Protein AF-C3XGM6-F1 (afdb_monomer_lite)

Secondary structure (DSSP, 8-state):
------HHHHHHHHHHHGGGHHHHHHHHHHHHHHHHHHHHHHHHHHHHHHHHHHHHHS--HHHHHHHHHHHHHHHHHHHHHHHHHHHHHHHHHHHHHHHHHHHHHHHHHHHHHHHHHHHHHHHHHHHHHHHHHHHHHHHHHHHHHHHHHHHHHHHHHHH-

Organism: NCBI:txid613026

Foldseek 3Di:
DFDQDDVVVLVVLCVPVPPCSVVVRVVVRVVVVVVVVVVVVVVVVVVVVVVVVVVVPDCDPV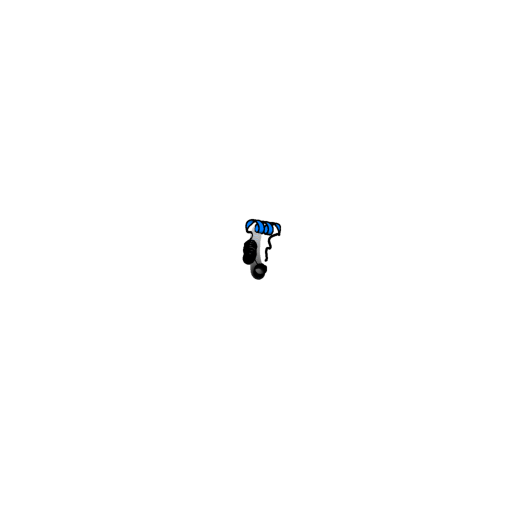NVVVVVVVVVVVVVVVVVVVVVVVVVVVVVVVVVVVVVVVVVVVVVVVVVVVVVVVVVVVVVVVVVVVVVVVVVVVVVVVVVVVVVVVVVVVVVVVVD

InterPro domains:
  IPR024461 Coiled-coil domain-containing protein 90-like [PF07798] (35-158)

pLDDT: mean 94.97, std 5.11, range [66.56, 98.69]

Sequence (160 aa):
MSVNFNESFKALVREVFQDKSEGVIHILDEVVSNKASEDTQNINNLKQEAIKDIRSNIATNDFVRAEIAELRSELKQDIADLRSELKQDIAELREEVHAELSKMDSKIMQFRAELKQDNANLKAELKDDIAKSKVDIIKWVFGLQFATLALIAGMLKLML

Radius of gyration: 64.95 Å; chains: 1; bounding box: 122×23×174 Å

Structure (mmCIF, N/CA/C/O backbone):
data_AF-C3XGM6-F1
#
_entry.id   AF-C3XGM6-F1
#
loop_
_atom_site.group_PDB
_atom_site.id
_atom_site.type_symbol
_atom_site.label_atom_id
_atom_site.label_alt_id
_atom_site.label_comp_id
_atom_site.label_asym_id
_atom_site.label_entity_id
_atom_site.label_seq_id
_at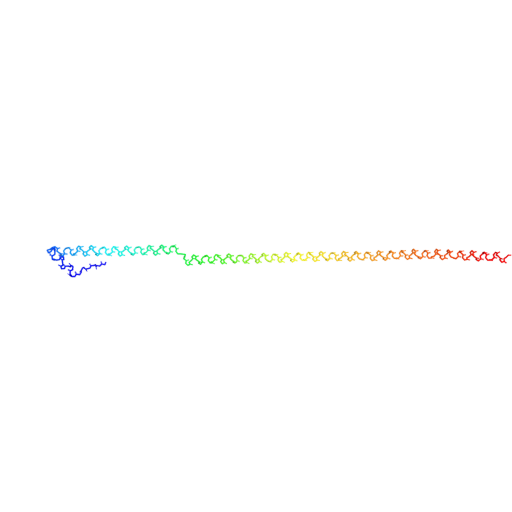om_site.pdbx_PDB_ins_code
_atom_site.Cartn_x
_atom_site.Cartn_y
_atom_site.Cartn_z
_atom_site.occupancy
_atom_site.B_iso_or_equiv
_atom_site.auth_seq_id
_atom_site.auth_comp_id
_atom_site.auth_asym_id
_atom_site.auth_atom_id
_atom_site.pdbx_PDB_model_num
ATOM 1 N N . MET A 1 1 ? -40.587 -4.687 61.420 1.00 66.56 1 MET A N 1
ATOM 2 C CA . MET A 1 1 ? -39.553 -4.941 62.447 1.00 66.56 1 MET A CA 1
ATOM 3 C C . MET A 1 1 ? -40.154 -4.492 63.768 1.00 66.56 1 MET A C 1
ATOM 5 O O . MET A 1 1 ? -40.647 -3.377 63.798 1.00 66.56 1 MET A O 1
ATOM 9 N N . SER A 1 2 ? -40.224 -5.346 64.790 1.00 70.25 2 SER A N 1
ATOM 10 C CA . SER A 1 2 ? -40.767 -4.962 66.101 1.00 70.25 2 SER A CA 1
ATOM 11 C C . SER A 1 2 ? -39.616 -4.567 67.017 1.00 70.25 2 SER A C 1
ATOM 13 O O . SER A 1 2 ? -38.772 -5.407 67.339 1.00 70.25 2 SER A O 1
ATOM 15 N N . VAL A 1 3 ? -39.562 -3.299 67.403 1.00 79.62 3 VAL A N 1
ATOM 16 C CA . VAL A 1 3 ? -38.660 -2.826 68.450 1.00 79.62 3 VAL A CA 1
ATOM 17 C C . VAL A 1 3 ? -39.384 -3.021 69.774 1.00 79.62 3 VAL A C 1
ATOM 19 O O . VAL A 1 3 ? -40.547 -2.662 69.894 1.00 79.62 3 VAL A O 1
ATOM 22 N N . ASN A 1 4 ? -38.712 -3.655 70.729 1.00 85.12 4 ASN A N 1
ATOM 23 C CA . ASN A 1 4 ? -39.244 -3.902 72.062 1.00 85.12 4 ASN A CA 1
ATOM 24 C C . ASN A 1 4 ? -38.294 -3.242 73.053 1.00 85.12 4 ASN A C 1
ATOM 26 O O . ASN A 1 4 ? -37.104 -3.581 73.085 1.00 85.12 4 ASN A O 1
ATOM 30 N N . PHE A 1 5 ? -38.789 -2.276 73.822 1.00 89.69 5 PHE A N 1
ATOM 31 C CA . PHE A 1 5 ? -37.951 -1.628 74.823 1.00 89.69 5 PHE A CA 1
ATOM 32 C C . PHE A 1 5 ? -37.483 -2.611 75.900 1.00 89.69 5 PHE A C 1
ATOM 34 O O . PHE A 1 5 ? -38.173 -3.561 76.270 1.00 89.69 5 PHE A O 1
ATOM 41 N N . ASN A 1 6 ? -36.287 -2.370 76.437 1.00 92.31 6 ASN A N 1
ATOM 42 C CA . ASN A 1 6 ? -35.768 -3.183 77.530 1.00 92.31 6 ASN A CA 1
ATOM 43 C C . ASN A 1 6 ? -36.598 -2.998 78.818 1.00 92.31 6 ASN A C 1
ATOM 45 O O . ASN A 1 6 ? -37.305 -2.002 78.998 1.00 92.31 6 ASN A O 1
ATOM 49 N N . GLU A 1 7 ? -36.491 -3.957 79.739 1.00 92.75 7 GLU A N 1
ATOM 50 C CA . GLU A 1 7 ? -37.275 -3.923 80.979 1.00 92.75 7 GLU A CA 1
ATOM 51 C C . GLU A 1 7 ? -36.938 -2.730 81.879 1.00 92.75 7 GLU A C 1
ATOM 53 O O . GLU A 1 7 ? -37.818 -2.233 82.574 1.00 92.75 7 GLU A O 1
ATOM 58 N N . SER A 1 8 ? -35.710 -2.205 81.830 1.00 94.44 8 SER A N 1
ATOM 59 C CA . SER A 1 8 ? -35.331 -1.001 82.582 1.00 94.44 8 SER A CA 1
ATOM 60 C C . SER A 1 8 ? -36.110 0.237 82.126 1.00 94.44 8 SER A C 1
ATOM 62 O O . SER A 1 8 ? -36.582 1.008 82.957 1.00 94.44 8 SER A O 1
ATOM 64 N N . PHE A 1 9 ? -36.294 0.415 80.816 1.00 93.75 9 PHE A N 1
ATOM 65 C CA . PHE A 1 9 ? -37.093 1.502 80.254 1.00 93.75 9 PHE A CA 1
ATOM 66 C C . PHE A 1 9 ? -38.577 1.324 80.578 1.00 93.75 9 PHE A C 1
ATOM 68 O O . PHE A 1 9 ? -39.227 2.265 81.026 1.00 93.75 9 PHE A O 1
ATOM 75 N N . LYS A 1 10 ? -39.110 0.106 80.429 1.00 93.94 10 LYS A N 1
ATOM 76 C CA . LYS A 1 10 ? -40.505 -0.183 80.792 1.00 93.94 10 LYS A CA 1
ATOM 77 C C . LYS A 1 10 ? -40.772 0.044 82.278 1.00 93.94 10 LYS A C 1
ATOM 79 O O . LYS A 1 10 ? -41.815 0.590 82.622 1.00 93.94 10 LYS A O 1
ATOM 84 N N . ALA A 1 11 ? -39.840 -0.327 83.157 1.00 94.00 11 ALA A N 1
ATOM 85 C CA . ALA A 1 11 ? -39.937 -0.066 84.592 1.00 94.00 11 ALA A CA 1
ATOM 86 C C . ALA A 1 11 ? -39.998 1.439 84.899 1.00 94.00 11 ALA A C 1
ATOM 88 O O . ALA A 1 11 ? -40.860 1.859 85.665 1.00 94.00 11 ALA A O 1
ATOM 89 N N . LEU A 1 12 ? -39.169 2.252 84.234 1.00 95.19 12 LEU A N 1
ATOM 90 C CA . LEU A 1 12 ? -39.209 3.713 84.351 1.00 95.19 12 LEU A CA 1
ATOM 91 C C . LEU A 1 12 ? -40.562 4.287 83.893 1.00 95.19 12 LEU A C 1
ATOM 93 O O . LEU A 1 12 ? -41.142 5.143 84.554 1.00 95.19 12 LEU A O 1
ATOM 97 N N . VAL A 1 13 ? -41.102 3.799 82.772 1.00 94.19 13 VAL A N 1
ATOM 98 C CA . VAL A 1 13 ? -42.415 4.236 82.266 1.00 94.19 13 VAL A CA 1
ATOM 99 C C . VAL A 1 13 ? -43.543 3.828 83.224 1.00 94.19 13 VAL A C 1
ATOM 101 O O . VAL A 1 13 ? -44.465 4.613 83.447 1.00 94.19 13 VAL A O 1
ATOM 104 N N . ARG A 1 14 ? -43.455 2.642 83.843 1.00 95.00 14 ARG A N 1
ATOM 105 C CA . ARG A 1 14 ? -44.378 2.196 84.905 1.00 95.00 14 ARG A CA 1
ATOM 106 C C . ARG A 1 14 ? -44.319 3.083 86.141 1.00 95.00 14 ARG A C 1
ATOM 108 O O . ARG A 1 14 ? -45.366 3.414 86.688 1.00 95.00 14 ARG A O 1
ATOM 115 N N . GLU A 1 15 ? -43.128 3.513 86.538 1.00 95.31 15 GLU A N 1
ATOM 116 C CA . GLU A 1 15 ? -42.932 4.427 87.664 1.00 95.31 15 GLU A CA 1
ATOM 117 C C . GLU A 1 15 ? -43.521 5.823 87.393 1.00 95.31 15 GLU A C 1
ATOM 119 O O . GLU A 1 15 ? -44.229 6.369 88.238 1.00 95.31 15 GLU A O 1
ATOM 124 N N . VAL A 1 16 ? -43.293 6.380 86.198 1.00 95.56 16 VAL A N 1
ATOM 125 C CA . VAL A 1 16 ? -43.720 7.747 85.845 1.00 95.56 16 VAL A CA 1
ATOM 126 C C . VAL A 1 16 ? -45.216 7.842 85.526 1.00 95.56 16 VAL A C 1
ATOM 128 O O . VAL A 1 16 ? -45.868 8.803 85.930 1.00 95.56 16 VAL A O 1
ATOM 131 N N . PHE A 1 17 ? -45.771 6.873 84.791 1.00 94.06 17 PHE A N 1
ATOM 132 C CA . PHE A 1 17 ? -47.139 6.942 84.253 1.00 94.06 17 PHE A CA 1
ATOM 133 C C . PHE A 1 17 ? -48.145 6.025 84.963 1.00 94.06 17 PHE A C 1
ATOM 135 O O . PHE A 1 17 ? -49.319 6.044 84.598 1.00 94.06 17 PHE A O 1
ATOM 142 N N . GLN A 1 18 ? -47.705 5.238 85.953 1.00 93.81 18 GLN A N 1
ATOM 143 C CA . GLN A 1 18 ? -48.537 4.408 86.836 1.00 93.81 18 GLN A CA 1
ATOM 144 C C . GLN A 1 18 ? -49.616 3.604 86.084 1.00 93.81 18 GLN A C 1
ATOM 146 O O . GLN A 1 18 ? -49.289 2.687 85.327 1.00 93.81 18 GLN A O 1
ATOM 151 N N . ASP A 1 19 ? -50.893 3.952 86.259 1.00 93.25 19 ASP A N 1
ATOM 152 C CA . ASP A 1 19 ? -52.067 3.286 85.683 1.00 93.25 19 ASP A CA 1
ATOM 153 C C . ASP A 1 19 ? -52.122 3.348 84.146 1.00 93.25 19 ASP A C 1
ATOM 155 O O . ASP A 1 19 ? -52.731 2.488 83.513 1.00 93.25 19 ASP A O 1
ATOM 159 N N . LYS A 1 20 ? -51.447 4.324 83.528 1.00 93.19 20 LYS A N 1
ATOM 160 C CA . LYS A 1 20 ? -51.412 4.524 82.066 1.00 93.19 20 LYS A CA 1
ATOM 161 C C . LYS A 1 20 ? -50.169 3.952 81.389 1.00 93.19 20 LYS A C 1
ATOM 163 O O . LYS A 1 20 ? -50.043 4.035 80.168 1.00 93.19 20 LYS A O 1
ATOM 168 N N . SER A 1 21 ? -49.247 3.392 82.163 1.00 93.06 21 SER A N 1
ATOM 169 C CA . SER A 1 21 ? -47.920 2.991 81.692 1.00 93.06 21 SER A CA 1
ATOM 170 C C . SER A 1 21 ? -47.929 1.990 80.537 1.00 93.06 21 SER A C 1
ATOM 172 O O . SER A 1 21 ? -47.219 2.205 79.562 1.00 93.06 21 SER A O 1
ATOM 174 N N . GLU A 1 22 ? -48.765 0.953 80.580 1.00 92.69 22 GLU A N 1
ATOM 175 C CA . GLU A 1 22 ? -48.839 -0.056 79.509 1.00 92.69 22 GLU A CA 1
ATOM 176 C C . GLU A 1 22 ? -49.348 0.536 78.180 1.00 92.69 22 GLU A C 1
ATOM 178 O O . GLU A 1 22 ? -48.850 0.189 77.110 1.00 92.69 22 GLU A O 1
ATOM 183 N N . GLY A 1 23 ? -50.270 1.507 78.234 1.00 92.94 23 GLY A N 1
ATOM 184 C CA . GLY A 1 23 ? -50.709 2.245 77.045 1.00 92.94 23 GLY A CA 1
ATOM 185 C C . GLY A 1 23 ? -49.596 3.117 76.456 1.00 92.94 23 GLY A C 1
ATOM 186 O O . GLY A 1 23 ? -49.428 3.169 75.240 1.00 92.94 23 GLY A O 1
ATOM 187 N N . VAL A 1 24 ? -48.792 3.756 77.314 1.00 93.38 24 VAL A N 1
ATOM 188 C CA . VAL A 1 24 ? -47.615 4.534 76.892 1.00 93.38 24 VAL A CA 1
ATOM 189 C C . VAL A 1 24 ? -46.542 3.625 76.286 1.00 93.38 24 VAL A C 1
ATOM 191 O O . VAL A 1 24 ? -46.002 3.960 75.236 1.00 93.38 24 VAL A O 1
ATOM 194 N N . ILE A 1 25 ? -46.268 2.462 76.889 1.00 92.38 25 ILE A N 1
ATOM 195 C CA . ILE A 1 25 ? -45.318 1.469 76.360 1.00 92.38 25 ILE A CA 1
ATOM 196 C C . ILE A 1 25 ? -45.763 0.997 74.974 1.00 92.38 25 ILE A C 1
ATOM 198 O O . ILE A 1 25 ? -44.955 1.029 74.052 1.00 92.38 25 ILE A O 1
ATOM 202 N N . HIS A 1 26 ? -47.042 0.648 74.798 1.00 91.12 26 HIS A N 1
ATOM 203 C CA . HIS A 1 26 ? -47.571 0.225 73.501 1.00 91.12 26 HIS A CA 1
ATOM 204 C C . HIS A 1 26 ? -47.425 1.311 72.428 1.00 91.12 26 HIS A C 1
ATOM 206 O O . HIS A 1 26 ? -46.941 1.029 71.336 1.00 91.12 26 HIS A O 1
ATOM 212 N N . ILE A 1 27 ? -47.816 2.557 72.729 1.00 92.44 27 ILE A N 1
ATOM 213 C CA . ILE A 1 27 ? -47.690 3.674 71.777 1.00 92.44 27 ILE A CA 1
ATOM 214 C C . ILE A 1 27 ? -46.223 3.893 71.403 1.00 92.44 27 ILE A C 1
ATOM 216 O O . ILE A 1 27 ? -45.909 4.092 70.233 1.00 92.44 27 ILE A O 1
ATOM 220 N N . LEU A 1 28 ? -45.311 3.853 72.376 1.00 92.56 28 LEU A N 1
ATOM 221 C CA . LEU A 1 28 ? -43.887 4.024 72.104 1.00 92.56 28 LEU A CA 1
ATOM 222 C C . LEU A 1 28 ? -43.328 2.858 71.273 1.00 92.56 28 LEU A C 1
ATOM 224 O O . LEU A 1 28 ? -42.570 3.111 70.337 1.00 92.56 28 LEU A O 1
ATOM 228 N N . ASP A 1 29 ? -43.695 1.608 71.583 1.00 92.12 29 ASP A N 1
ATOM 229 C CA . ASP A 1 29 ? -43.256 0.422 70.833 1.00 92.12 29 ASP A CA 1
ATOM 230 C C . ASP A 1 29 ? -43.756 0.506 69.385 1.00 92.12 29 ASP A C 1
ATOM 232 O O . ASP A 1 29 ? -42.999 0.253 68.446 1.00 92.12 29 ASP A O 1
ATOM 236 N N . GLU A 1 30 ? -45.008 0.925 69.190 1.00 91.50 30 GLU A N 1
ATOM 237 C CA . GLU A 1 30 ? -45.619 1.130 67.879 1.00 91.50 30 GLU A CA 1
ATOM 238 C C . GLU A 1 30 ? -44.922 2.250 67.097 1.00 91.50 30 GLU A C 1
ATOM 240 O O . GLU A 1 30 ? -44.506 2.037 65.959 1.00 91.50 30 GLU A O 1
ATOM 245 N N . VAL A 1 31 ? -44.726 3.426 67.702 1.00 93.50 31 VAL A N 1
ATOM 246 C CA . VAL A 1 31 ? -44.076 4.578 67.054 1.00 93.50 31 VAL A CA 1
ATOM 247 C C . VAL A 1 31 ? -42.640 4.247 66.652 1.00 93.50 31 VAL A C 1
ATOM 249 O O . VAL A 1 31 ? -42.240 4.522 65.519 1.00 93.50 31 VAL A O 1
ATOM 252 N N . VAL A 1 32 ? -41.863 3.625 67.543 1.00 93.94 32 VAL A N 1
ATOM 253 C CA . VAL A 1 32 ? -40.469 3.270 67.251 1.00 93.94 32 VAL A CA 1
ATOM 254 C C . VAL A 1 32 ? -40.383 2.128 66.239 1.00 93.94 32 VAL A C 1
ATOM 256 O O . VAL A 1 32 ? -39.551 2.189 65.333 1.00 93.94 32 VAL A O 1
ATOM 259 N N . SER A 1 33 ? -41.265 1.129 66.315 1.00 93.00 33 SER A N 1
ATOM 260 C CA . SER A 1 33 ? -41.332 0.053 65.315 1.00 93.00 33 SER A CA 1
ATOM 261 C C . SER A 1 33 ? -41.718 0.575 63.931 1.00 93.00 33 SER A C 1
ATOM 263 O O . SER A 1 33 ? -41.102 0.188 62.935 1.00 93.00 33 SER A O 1
ATOM 265 N N . ASN A 1 34 ? -42.691 1.488 63.861 1.00 94.19 34 ASN A N 1
ATOM 266 C CA . ASN A 1 34 ? -43.108 2.132 62.619 1.00 94.19 34 ASN A CA 1
ATOM 267 C C . ASN A 1 34 ? -41.968 2.957 62.025 1.00 94.19 34 ASN A C 1
ATOM 269 O O . ASN A 1 34 ? -41.657 2.792 60.846 1.00 94.19 34 ASN A O 1
ATOM 273 N N . LYS A 1 35 ? -41.281 3.765 62.842 1.00 94.00 35 LYS A N 1
ATOM 274 C CA . LYS A 1 35 ? -40.150 4.574 62.378 1.00 94.00 35 LYS A CA 1
ATOM 275 C C . LYS A 1 35 ? -38.977 3.720 61.896 1.00 94.00 35 LYS A C 1
ATOM 277 O O . LYS A 1 35 ? -38.455 3.954 60.812 1.00 94.00 35 LYS A O 1
ATOM 282 N N . ALA A 1 36 ? -38.613 2.678 62.645 1.00 91.69 36 ALA A N 1
ATOM 283 C CA . ALA A 1 36 ? -37.567 1.738 62.240 1.00 91.69 36 ALA A CA 1
ATOM 284 C C . ALA A 1 36 ? -37.923 1.001 60.934 1.00 91.69 36 ALA A C 1
ATOM 286 O O . ALA A 1 36 ? -37.056 0.749 60.092 1.00 91.69 36 ALA A O 1
ATOM 287 N N . SER A 1 37 ? -39.203 0.661 60.746 1.00 93.38 37 SER A N 1
ATOM 288 C CA . SER A 1 37 ? -39.700 0.058 59.507 1.00 93.38 37 SER A CA 1
ATOM 289 C C . SER A 1 37 ? -39.632 1.031 58.327 1.00 93.38 37 SER A C 1
ATOM 291 O O . SER A 1 37 ? -39.158 0.649 57.257 1.00 93.38 37 SER A O 1
ATOM 293 N N . GLU A 1 38 ? -40.065 2.276 58.524 1.00 95.31 38 GLU A N 1
ATOM 294 C CA . GLU A 1 38 ? -40.012 3.347 57.525 1.00 95.31 38 GLU A CA 1
ATOM 295 C C . GLU A 1 38 ? -38.566 3.629 57.091 1.00 95.31 38 GLU A C 1
ATOM 297 O O . GLU A 1 38 ? -38.263 3.632 55.899 1.00 95.31 38 GLU A O 1
ATOM 302 N N . ASP A 1 39 ? -37.641 3.774 58.040 1.00 95.25 39 ASP A N 1
ATOM 303 C CA . ASP A 1 39 ? -36.232 4.034 57.738 1.00 95.25 39 ASP A CA 1
ATOM 304 C C . ASP A 1 39 ? -35.595 2.859 56.980 1.00 95.25 39 ASP A C 1
ATOM 306 O O . ASP A 1 39 ? -34.859 3.060 56.013 1.00 95.25 39 ASP A O 1
ATOM 310 N N . THR A 1 40 ? -35.942 1.618 57.342 1.00 94.88 40 THR A N 1
ATOM 311 C CA . THR A 1 40 ? -35.500 0.423 56.604 1.00 94.88 40 THR A CA 1
ATOM 312 C C . THR A 1 40 ? -36.023 0.424 55.164 1.00 94.88 40 THR A C 1
ATOM 314 O O . THR A 1 40 ? -35.292 0.071 54.234 1.00 94.88 40 THR A O 1
ATOM 317 N N . GLN A 1 41 ? -37.281 0.818 54.950 1.00 95.69 41 GLN A N 1
ATOM 318 C CA . GLN A 1 41 ? -37.855 0.944 53.609 1.00 95.69 41 GLN A CA 1
ATOM 319 C C . GLN A 1 41 ? -37.176 2.055 52.804 1.00 95.69 41 GLN A C 1
ATOM 321 O O . GLN A 1 41 ? -36.780 1.813 51.665 1.00 95.69 41 GLN A O 1
ATOM 326 N N . ASN A 1 42 ? -36.960 3.226 53.403 1.00 97.06 42 ASN A N 1
ATOM 327 C CA . ASN A 1 42 ? -36.279 4.351 52.764 1.00 97.06 42 ASN A CA 1
ATOM 328 C C . ASN A 1 42 ? -34.850 3.986 52.347 1.00 97.06 42 ASN A C 1
ATOM 330 O O . ASN A 1 42 ? -34.462 4.238 51.208 1.00 97.06 42 ASN A O 1
ATOM 334 N N . ILE A 1 43 ? -34.090 3.316 53.219 1.00 97.19 43 ILE A N 1
ATOM 335 C CA . ILE A 1 43 ? -32.743 2.823 52.897 1.00 97.19 43 ILE A CA 1
ATOM 336 C C . ILE A 1 43 ? -32.784 1.831 51.730 1.00 97.19 43 ILE A C 1
ATOM 338 O O . ILE A 1 43 ? -31.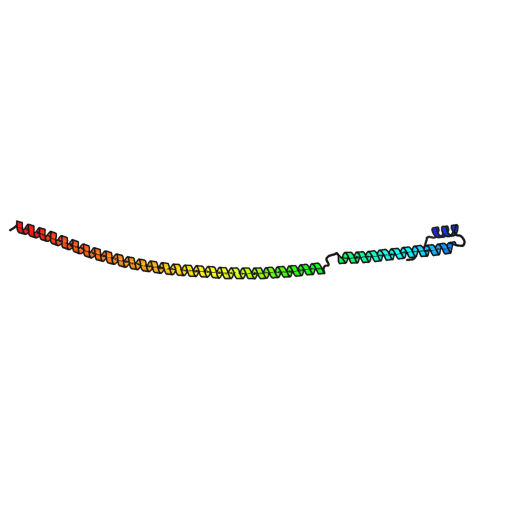947 1.906 50.830 1.00 97.19 43 ILE A O 1
ATOM 342 N N . ASN A 1 44 ? -33.751 0.909 51.709 1.00 97.12 44 ASN A N 1
ATOM 343 C CA . ASN A 1 44 ? -33.890 -0.033 50.599 1.00 97.12 44 ASN A CA 1
ATOM 344 C C . ASN A 1 44 ? -34.230 0.677 49.286 1.00 97.12 44 ASN A C 1
ATOM 346 O O . ASN A 1 44 ? -33.622 0.356 48.267 1.00 97.12 44 ASN A O 1
ATOM 350 N N . ASN A 1 45 ? -35.135 1.656 49.307 1.00 97.25 45 ASN A N 1
ATOM 351 C CA . ASN A 1 45 ? -35.491 2.440 48.126 1.00 97.25 45 ASN A CA 1
ATOM 352 C C . ASN A 1 45 ? -34.279 3.213 47.591 1.00 97.25 45 ASN A C 1
ATOM 354 O O . ASN A 1 45 ? -33.933 3.052 46.423 1.00 97.25 45 ASN A O 1
ATOM 358 N N . LEU A 1 46 ? -33.564 3.938 48.462 1.00 97.62 46 LEU A N 1
ATOM 359 C CA . LEU A 1 46 ? -32.336 4.659 48.106 1.00 97.62 46 LEU A CA 1
ATOM 360 C C . LEU A 1 46 ? -31.262 3.721 47.544 1.00 97.62 46 LEU A C 1
ATOM 362 O O . LEU A 1 46 ? -30.592 4.050 46.569 1.00 97.62 46 LEU A O 1
ATOM 366 N N . LYS A 1 47 ? -31.106 2.522 48.119 1.00 97.50 47 LYS A N 1
ATOM 367 C CA . LYS A 1 47 ? -30.171 1.511 47.610 1.00 97.50 47 LYS A CA 1
ATOM 368 C C . LYS A 1 47 ? -30.562 1.029 46.212 1.00 97.50 47 LYS A C 1
ATOM 370 O O . LYS A 1 47 ? -29.683 0.860 45.371 1.00 97.50 47 LYS A O 1
ATOM 375 N N . GLN A 1 48 ? -31.848 0.784 45.959 1.00 96.56 48 GLN A N 1
ATOM 376 C CA . GLN A 1 48 ? -32.313 0.362 44.634 1.00 96.56 48 GLN A CA 1
ATOM 377 C C . GLN A 1 48 ? -32.140 1.469 43.596 1.00 96.56 48 GLN A C 1
ATOM 379 O O . GLN A 1 48 ? -31.692 1.191 42.484 1.00 96.56 48 GLN A O 1
ATOM 384 N N . GLU A 1 49 ? -32.437 2.712 43.966 1.00 96.31 49 GLU A N 1
ATOM 385 C CA . GLU A 1 49 ? -32.248 3.879 43.107 1.00 96.31 49 GLU A CA 1
ATOM 386 C C . GLU A 1 49 ? -30.766 4.091 42.777 1.00 96.31 49 GLU A C 1
ATOM 388 O O . GLU A 1 49 ? -30.401 4.123 41.605 1.00 96.31 49 GLU A O 1
ATOM 393 N N . ALA A 1 50 ? -29.882 4.054 43.779 1.00 95.00 50 ALA A N 1
ATOM 394 C CA . ALA A 1 50 ? -28.439 4.148 43.564 1.00 95.00 50 ALA A CA 1
ATOM 395 C C . ALA A 1 50 ? -27.897 3.015 42.670 1.00 95.00 50 ALA A C 1
ATOM 397 O O . ALA A 1 50 ? -27.078 3.258 41.787 1.00 95.00 50 ALA A O 1
ATOM 398 N N . ILE A 1 51 ? -28.357 1.770 42.854 1.00 94.44 51 ILE A N 1
ATOM 399 C CA . ILE A 1 51 ? -27.966 0.641 41.989 1.00 94.44 51 ILE A CA 1
ATOM 400 C C . ILE A 1 51 ? -28.443 0.861 40.550 1.00 94.44 51 ILE A C 1
ATOM 402 O O . ILE A 1 51 ? -27.709 0.550 39.607 1.00 94.44 51 ILE A O 1
ATOM 406 N N . LYS A 1 52 ? -29.666 1.368 40.371 1.00 91.06 52 LYS A N 1
ATOM 407 C CA . LYS A 1 52 ? -30.229 1.674 39.055 1.00 91.06 52 LYS A CA 1
ATOM 408 C C . LYS A 1 52 ? -29.414 2.761 38.355 1.00 91.06 52 LYS A C 1
ATOM 410 O O . LYS A 1 52 ? -29.024 2.558 37.206 1.00 91.06 52 LYS A O 1
ATOM 415 N N . ASP A 1 53 ? -29.099 3.846 39.053 1.00 91.19 53 ASP A N 1
ATOM 416 C CA . ASP A 1 53 ? -28.322 4.959 38.508 1.00 91.19 53 ASP A CA 1
ATOM 417 C C . ASP A 1 53 ? -26.894 4.538 38.161 1.00 91.19 53 ASP A C 1
ATOM 419 O O . ASP A 1 53 ? -26.413 4.818 37.064 1.00 91.19 53 ASP A O 1
ATOM 423 N N . ILE A 1 54 ? -26.223 3.790 39.043 1.00 90.19 54 ILE A N 1
ATOM 424 C CA . ILE A 1 54 ? -24.888 3.239 38.768 1.00 90.19 54 ILE A CA 1
ATOM 425 C C . ILE A 1 54 ? -24.924 2.347 37.521 1.00 90.19 54 ILE A C 1
ATOM 427 O O . ILE A 1 54 ? -24.061 2.466 36.654 1.00 90.19 54 ILE A O 1
ATOM 431 N N . ARG A 1 55 ? -25.932 1.475 37.388 1.00 87.62 55 ARG A N 1
ATOM 432 C CA . ARG A 1 55 ? -26.073 0.597 36.216 1.00 87.62 55 ARG A CA 1
ATOM 433 C C . ARG A 1 55 ? -26.358 1.374 34.930 1.00 87.62 55 ARG A C 1
ATOM 435 O O . ARG A 1 55 ? -25.917 0.937 33.875 1.00 87.62 55 ARG A O 1
ATOM 442 N N . SER A 1 56 ? -27.084 2.488 35.013 1.00 84.94 56 SER A N 1
ATOM 443 C CA . SER A 1 56 ? -27.363 3.349 33.860 1.00 84.94 56 SER A CA 1
ATOM 444 C C . SER A 1 56 ? -26.141 4.154 33.414 1.00 84.94 56 SER A C 1
ATOM 446 O O . SER A 1 56 ? -26.025 4.461 32.233 1.00 84.94 56 SER A O 1
ATOM 448 N N . ASN A 1 57 ? -25.257 4.517 34.348 1.00 80.00 57 ASN A N 1
ATOM 449 C CA . ASN A 1 57 ? -24.108 5.386 34.083 1.00 80.00 57 ASN A CA 1
ATOM 450 C C . ASN A 1 57 ? -22.801 4.626 33.812 1.00 80.00 57 ASN A C 1
ATOM 452 O O . ASN A 1 57 ? -21.841 5.211 33.318 1.00 80.00 57 ASN A O 1
ATOM 456 N N . ILE A 1 58 ? -22.730 3.333 34.132 1.00 85.88 58 ILE A N 1
ATOM 457 C CA . ILE A 1 58 ? -21.584 2.494 33.776 1.00 85.88 58 ILE A CA 1
ATOM 458 C C . ILE A 1 58 ? -21.770 1.969 32.353 1.00 85.88 58 ILE A C 1
ATOM 460 O O . ILE A 1 58 ? -22.806 1.390 32.028 1.00 85.88 58 ILE A O 1
ATOM 464 N N . ALA A 1 59 ? -20.732 2.118 31.524 1.00 77.19 59 ALA A N 1
ATOM 465 C CA . ALA A 1 59 ? -20.660 1.471 30.221 1.00 77.19 59 ALA A CA 1
ATOM 466 C C . ALA A 1 59 ? -20.899 -0.035 30.389 1.00 77.19 59 ALA A C 1
ATOM 468 O O . ALA A 1 59 ? -20.124 -0.745 31.040 1.00 77.19 59 ALA A O 1
ATOM 469 N N . THR A 1 60 ? -22.010 -0.518 29.841 1.00 85.25 60 THR A N 1
ATOM 470 C CA . THR A 1 60 ? -22.366 -1.927 29.949 1.00 85.25 60 THR A CA 1
ATOM 471 C C . THR A 1 60 ? -21.377 -2.766 29.148 1.00 85.25 60 THR A C 1
ATOM 473 O O . THR A 1 60 ? -20.747 -2.303 28.194 1.00 85.25 60 THR A O 1
ATOM 476 N N . ASN A 1 61 ? -21.243 -4.039 29.519 1.00 86.81 61 ASN A N 1
ATOM 477 C CA . ASN A 1 61 ? -20.422 -4.970 28.745 1.00 86.81 61 ASN A CA 1
ATOM 478 C C . ASN A 1 61 ? -20.895 -5.042 27.280 1.00 86.81 61 ASN A C 1
ATOM 480 O O . ASN A 1 61 ? -20.075 -5.216 26.385 1.00 86.81 61 ASN A O 1
ATOM 484 N N . ASP A 1 62 ? -22.197 -4.857 27.048 1.00 88.00 62 ASP A N 1
ATOM 485 C CA . ASP A 1 62 ? -22.804 -4.846 25.717 1.00 88.00 62 ASP A CA 1
ATOM 486 C C . ASP A 1 62 ? -22.387 -3.621 24.903 1.00 88.00 62 ASP A C 1
ATOM 488 O O . ASP A 1 62 ? -22.024 -3.779 23.741 1.00 88.00 62 ASP A O 1
ATOM 492 N N . PHE A 1 63 ? -22.350 -2.430 25.513 1.00 89.38 63 PHE A N 1
ATOM 493 C CA . PHE A 1 63 ? -21.849 -1.222 24.854 1.00 89.38 63 PHE A CA 1
ATOM 494 C C . PHE A 1 63 ? -20.389 -1.396 24.421 1.00 89.38 63 PHE A C 1
ATOM 496 O O . PHE A 1 63 ? -20.058 -1.226 23.253 1.00 89.38 63 PHE A O 1
ATOM 503 N N . VAL A 1 64 ? -19.523 -1.848 25.333 1.00 92.38 64 VAL A N 1
ATOM 504 C CA . VAL A 1 64 ? -18.104 -2.078 25.017 1.00 92.38 64 VAL A CA 1
ATOM 505 C C . VAL A 1 64 ? -17.933 -3.156 23.938 1.00 92.38 64 VAL A C 1
ATOM 507 O O . VAL A 1 64 ? -17.065 -3.041 23.076 1.00 92.38 64 VAL A O 1
ATOM 510 N N . ARG A 1 65 ? -18.755 -4.212 23.948 1.00 94.38 65 ARG A N 1
ATOM 511 C CA . ARG A 1 65 ? -18.737 -5.238 22.892 1.00 94.38 65 ARG A CA 1
ATOM 512 C C . ARG A 1 65 ? -19.182 -4.690 21.541 1.00 94.38 65 ARG A C 1
ATOM 514 O O . ARG A 1 65 ? -18.603 -5.108 20.541 1.00 94.38 65 ARG A O 1
ATOM 521 N N . ALA A 1 66 ? -20.180 -3.809 21.516 1.00 94.81 66 ALA A N 1
ATOM 522 C CA . ALA A 1 66 ? -20.642 -3.155 20.297 1.00 94.81 66 ALA A CA 1
ATOM 523 C C . ALA A 1 66 ? -19.534 -2.277 19.702 1.00 94.81 66 ALA A C 1
ATOM 525 O O . ALA A 1 66 ? -19.155 -2.505 18.558 1.00 94.81 66 ALA A O 1
ATOM 526 N N . GLU A 1 67 ? -18.917 -1.412 20.511 1.00 96.69 67 GLU A N 1
ATOM 527 C CA . GLU A 1 67 ? -17.780 -0.569 20.104 1.00 96.69 67 GLU A CA 1
ATOM 528 C C . GLU A 1 67 ? -16.607 -1.408 19.569 1.00 96.69 67 GLU A C 1
ATOM 530 O O . GLU A 1 67 ? -16.052 -1.138 18.509 1.00 96.69 67 GLU A O 1
ATOM 535 N N . ILE A 1 68 ? -16.246 -2.503 20.253 1.00 97.31 68 ILE A N 1
ATOM 536 C CA . ILE A 1 68 ? -15.190 -3.412 19.772 1.00 97.31 68 ILE A CA 1
ATOM 537 C C . ILE A 1 68 ? -15.580 -4.077 18.444 1.00 97.31 68 ILE A C 1
ATOM 539 O O . ILE A 1 68 ? -14.710 -4.331 17.608 1.00 97.31 68 ILE A O 1
ATOM 543 N N . ALA A 1 69 ? -16.851 -4.433 18.254 1.00 97.75 69 ALA A N 1
ATOM 544 C CA . ALA A 1 69 ? -17.320 -5.045 17.015 1.00 97.75 69 ALA A CA 1
ATOM 545 C C . ALA A 1 69 ? -17.301 -4.045 15.851 1.00 97.75 69 ALA A C 1
ATOM 547 O O . ALA A 1 69 ? -16.882 -4.421 14.756 1.00 97.75 69 ALA A O 1
ATOM 548 N N . GLU A 1 70 ? -17.687 -2.797 16.108 1.00 98.25 70 GLU A N 1
ATOM 549 C CA . GLU A 1 70 ? -17.642 -1.690 15.155 1.00 98.25 70 GLU A CA 1
ATOM 550 C C . GLU A 1 70 ? -16.202 -1.385 14.741 1.00 98.25 70 GLU A C 1
ATOM 552 O O . GLU A 1 70 ? -15.870 -1.550 13.569 1.00 98.25 70 GLU A O 1
ATOM 557 N N . LEU A 1 71 ? -15.300 -1.153 15.701 1.00 98.44 71 LEU A N 1
ATOM 558 C CA . LEU A 1 71 ? -13.871 -0.937 15.433 1.00 98.44 71 LEU A CA 1
ATOM 559 C C . LEU A 1 71 ? -13.229 -2.107 14.672 1.00 98.44 71 LEU A C 1
ATOM 561 O O . LEU A 1 71 ? -12.371 -1.924 13.811 1.00 98.44 71 LEU A O 1
ATOM 565 N N . ARG A 1 72 ? -13.631 -3.352 14.966 1.00 98.44 72 ARG A N 1
ATOM 566 C CA . ARG A 1 72 ? -13.175 -4.532 14.208 1.00 98.44 72 ARG A CA 1
ATOM 567 C C . ARG A 1 72 ? -13.710 -4.561 12.782 1.00 98.44 72 ARG A C 1
ATOM 569 O O . ARG A 1 72 ? -13.055 -5.152 11.924 1.00 98.44 72 ARG A O 1
ATOM 576 N N . SER A 1 73 ? -14.907 -4.034 12.550 1.00 98.31 73 SER A N 1
ATOM 577 C CA . SER A 1 73 ? -15.497 -3.929 11.220 1.00 98.31 73 SER A CA 1
ATOM 578 C C . SER A 1 73 ? -14.792 -2.849 10.407 1.00 98.31 73 SER A C 1
ATOM 580 O O . SER A 1 73 ? -14.361 -3.138 9.295 1.00 98.31 73 SER A O 1
ATOM 582 N N . GLU A 1 74 ? -14.594 -1.665 10.989 1.00 98.44 74 GLU A N 1
ATOM 583 C CA . GLU A 1 74 ? -13.832 -0.564 10.386 1.00 98.44 74 GLU A CA 1
ATOM 584 C C . GLU A 1 74 ? -12.420 -1.015 10.014 1.00 98.44 74 GLU A C 1
ATOM 586 O O . GLU A 1 74 ? -12.039 -0.961 8.851 1.00 98.44 74 GLU A O 1
ATOM 591 N N . LEU A 1 75 ? -11.689 -1.630 10.950 1.00 98.56 75 LEU A N 1
ATOM 592 C CA . LEU A 1 75 ? -10.330 -2.101 10.678 1.00 98.56 75 LEU A CA 1
ATOM 593 C C . LEU A 1 75 ? -10.277 -3.153 9.557 1.00 98.56 75 LEU A C 1
ATOM 595 O O . LEU A 1 75 ? -9.308 -3.225 8.803 1.00 98.56 75 LEU A O 1
ATOM 599 N N . LYS A 1 76 ? -11.300 -4.009 9.435 1.00 98.44 76 LYS A N 1
ATOM 600 C CA . LYS A 1 76 ? -11.382 -4.967 8.321 1.00 98.44 76 LYS A CA 1
ATOM 601 C C . LYS A 1 76 ? -11.632 -4.271 6.989 1.00 98.44 76 LYS A C 1
ATOM 603 O O . LYS A 1 76 ? -11.082 -4.734 5.990 1.00 98.44 76 LYS A O 1
ATOM 608 N N . GLN A 1 77 ? -12.457 -3.229 6.987 1.00 98.50 77 GLN A N 1
ATOM 609 C CA . GLN A 1 77 ? -12.744 -2.428 5.805 1.00 98.50 77 GLN A CA 1
ATOM 610 C C . GLN A 1 77 ? -11.480 -1.688 5.353 1.00 98.50 77 GLN A C 1
ATOM 612 O O . GLN A 1 77 ? -11.045 -1.904 4.227 1.00 98.50 77 GLN A O 1
ATOM 617 N N . ASP A 1 78 ? -10.793 -1.000 6.266 1.00 98.62 78 ASP A N 1
ATOM 618 C CA . ASP A 1 78 ? -9.527 -0.309 5.985 1.00 98.62 78 ASP A CA 1
ATOM 619 C C . ASP A 1 78 ? -8.466 -1.260 5.410 1.00 98.62 78 ASP A C 1
ATOM 621 O O . ASP A 1 78 ? -7.780 -0.951 4.437 1.00 98.62 78 ASP A O 1
ATOM 625 N N . ILE A 1 79 ? -8.342 -2.472 5.968 1.00 98.56 79 ILE A N 1
ATOM 626 C CA . ILE A 1 79 ? -7.421 -3.493 5.443 1.00 98.56 79 ILE A CA 1
ATOM 627 C C . ILE A 1 79 ? -7.821 -3.948 4.031 1.00 98.56 79 ILE A C 1
ATOM 629 O O . ILE A 1 79 ? -6.947 -4.276 3.223 1.00 98.56 79 ILE A O 1
ATOM 633 N N . ALA A 1 80 ? -9.118 -4.052 3.737 1.00 98.44 80 ALA A N 1
ATOM 634 C CA . ALA A 1 80 ? -9.597 -4.437 2.414 1.00 98.44 80 ALA A CA 1
ATOM 635 C C . ALA A 1 80 ? -9.334 -3.331 1.384 1.00 98.44 80 ALA A C 1
ATOM 637 O O . ALA A 1 80 ? -8.846 -3.639 0.293 1.00 98.44 80 ALA A O 1
ATOM 638 N N . ASP A 1 81 ? -9.571 -2.078 1.764 1.00 98.50 81 ASP A N 1
ATOM 639 C CA . ASP A 1 81 ? -9.368 -0.904 0.918 1.00 98.50 81 ASP A CA 1
ATOM 640 C C . ASP A 1 81 ? -7.879 -0.713 0.608 1.00 98.50 81 ASP A C 1
ATOM 642 O O . ASP A 1 81 ? -7.500 -0.726 -0.563 1.00 98.50 81 ASP A O 1
ATOM 646 N N . LEU A 1 82 ? -7.004 -0.748 1.622 1.00 98.69 82 LEU A N 1
ATOM 647 C CA . LEU A 1 82 ? -5.546 -0.698 1.429 1.00 98.69 82 LEU A CA 1
ATOM 648 C C . LEU A 1 82 ? -5.022 -1.838 0.541 1.00 98.69 82 LEU A C 1
ATOM 650 O O . LEU A 1 82 ? -4.096 -1.661 -0.250 1.00 98.69 82 LEU A O 1
ATOM 654 N N . ARG A 1 83 ? -5.597 -3.043 0.651 1.00 98.56 83 ARG A N 1
ATOM 655 C CA . ARG A 1 83 ? -5.244 -4.161 -0.242 1.00 98.56 83 ARG A CA 1
ATOM 656 C C . ARG A 1 83 ? -5.698 -3.928 -1.678 1.00 98.56 83 ARG A C 1
ATOM 658 O O . ARG A 1 83 ? -5.070 -4.480 -2.583 1.00 98.56 83 ARG A O 1
ATOM 665 N N . SER A 1 84 ? -6.800 -3.216 -1.884 1.00 98.38 84 SER A N 1
ATOM 666 C CA . SER A 1 84 ? -7.291 -2.862 -3.213 1.00 98.38 84 SER A CA 1
ATOM 667 C C . SER A 1 84 ? -6.402 -1.795 -3.844 1.00 98.38 84 SER A C 1
ATOM 669 O O . SER A 1 84 ? -5.925 -2.007 -4.957 1.00 98.38 84 SER A O 1
ATOM 671 N N . GLU A 1 85 ? -6.103 -0.727 -3.103 1.00 98.50 85 GLU A N 1
ATOM 672 C CA . GLU A 1 85 ? -5.188 0.345 -3.520 1.00 98.50 85 GLU A CA 1
ATOM 673 C C . GLU A 1 85 ? -3.822 -0.223 -3.910 1.00 98.50 85 GLU A C 1
ATOM 675 O O . GLU A 1 85 ? -3.378 -0.059 -5.041 1.00 98.50 85 GLU A O 1
ATOM 680 N N . LEU A 1 86 ? -3.211 -1.040 -3.046 1.00 98.62 86 LEU A N 1
ATOM 681 C CA . LEU A 1 86 ? -1.899 -1.622 -3.336 1.00 98.62 86 LEU A CA 1
ATOM 682 C C . LEU A 1 86 ? -1.901 -2.520 -4.588 1.00 98.62 86 LEU A C 1
ATOM 684 O O . LEU A 1 86 ? -0.904 -2.603 -5.305 1.00 98.62 86 LEU A O 1
ATOM 688 N N . LYS A 1 87 ? -3.004 -3.227 -4.866 1.00 98.44 87 LYS A N 1
ATOM 689 C CA . LYS A 1 87 ? -3.131 -4.021 -6.099 1.00 98.44 87 LYS A CA 1
ATOM 690 C C . LYS A 1 87 ? -3.238 -3.137 -7.335 1.00 98.44 87 LYS A C 1
ATOM 692 O O . LYS A 1 87 ? -2.690 -3.516 -8.369 1.00 98.44 87 LYS A O 1
ATOM 697 N N . GLN A 1 88 ? -3.954 -2.022 -7.229 1.00 98.56 88 GLN A N 1
ATOM 698 C CA . GLN A 1 88 ? -4.079 -1.048 -8.302 1.00 98.56 88 GLN A CA 1
ATOM 699 C C . GLN A 1 88 ? -2.720 -0.406 -8.597 1.00 98.56 88 GLN A C 1
ATOM 701 O O . GLN A 1 88 ? -2.268 -0.491 -9.735 1.00 98.56 88 GLN A O 1
ATOM 706 N N . ASP A 1 89 ? -2.009 0.074 -7.576 1.00 98.62 89 ASP A N 1
ATOM 707 C CA . ASP A 1 89 ? -0.672 0.665 -7.723 1.00 98.62 89 ASP A CA 1
ATOM 708 C C . ASP A 1 89 ? 0.316 -0.307 -8.391 1.00 98.62 89 ASP A C 1
ATOM 710 O O . ASP A 1 89 ? 1.084 0.064 -9.278 1.00 98.62 89 ASP A O 1
ATOM 714 N N . ILE A 1 90 ? 0.286 -1.592 -8.011 1.00 98.56 90 ILE A N 1
ATOM 715 C CA . ILE A 1 90 ? 1.123 -2.622 -8.649 1.00 98.56 90 ILE A CA 1
ATOM 716 C C . ILE A 1 90 ? 0.757 -2.815 -10.129 1.00 98.56 90 ILE A C 1
ATOM 718 O O . ILE A 1 90 ? 1.645 -3.063 -10.951 1.00 98.56 90 ILE A O 1
ATOM 722 N N . ALA A 1 91 ? -0.531 -2.762 -10.475 1.00 98.38 91 ALA A N 1
ATOM 723 C CA . ALA A 1 91 ? -0.979 -2.895 -11.858 1.00 98.38 91 ALA A CA 1
ATOM 724 C C . ALA A 1 91 ? -0.543 -1.687 -12.699 1.00 98.38 91 ALA A C 1
ATOM 726 O O . ALA A 1 91 ? 0.025 -1.884 -13.772 1.00 98.38 91 ALA A O 1
ATOM 727 N N . GLU A 1 92 ? -0.718 -0.475 -12.173 1.00 98.62 92 GLU A N 1
ATOM 728 C CA . GLU A 1 92 ? -0.293 0.773 -12.813 1.00 98.62 92 GLU A CA 1
ATOM 729 C C . GLU A 1 92 ? 1.226 0.783 -13.044 1.00 98.62 92 GLU A C 1
ATOM 731 O O . GLU A 1 92 ? 1.676 0.937 -14.179 1.00 98.62 92 GLU A O 1
ATOM 736 N N . LEU A 1 93 ? 2.030 0.461 -12.023 1.00 98.69 93 LEU A N 1
ATOM 737 C CA . LEU A 1 93 ? 3.490 0.354 -12.161 1.00 98.69 93 LEU A CA 1
ATOM 738 C C . LEU A 1 93 ? 3.917 -0.698 -13.195 1.00 98.69 93 LEU A C 1
ATOM 740 O O . LEU A 1 93 ? 4.895 -0.515 -13.922 1.00 98.69 93 LEU A O 1
ATOM 744 N N . ARG A 1 94 ? 3.203 -1.827 -13.280 1.00 98.62 94 ARG A N 1
ATOM 745 C CA . ARG A 1 94 ? 3.480 -2.854 -14.294 1.00 98.62 94 ARG A CA 1
ATOM 746 C C . ARG A 1 94 ? 3.209 -2.330 -15.706 1.00 98.62 94 ARG A C 1
ATOM 748 O O . ARG A 1 94 ? 3.980 -2.657 -16.612 1.00 98.62 94 ARG A O 1
ATOM 755 N N . GLU A 1 95 ? 2.140 -1.564 -15.902 1.00 98.50 95 GLU A N 1
ATOM 756 C CA . GLU A 1 95 ? 1.831 -0.934 -17.188 1.00 98.50 95 GLU A CA 1
ATOM 757 C C . GLU A 1 95 ? 2.865 0.133 -17.555 1.00 98.50 95 GLU A C 1
ATOM 759 O O . GLU A 1 95 ? 3.368 0.120 -18.681 1.00 98.50 95 GLU A O 1
ATOM 764 N N . GLU A 1 96 ? 3.261 0.981 -16.603 1.00 98.62 96 GLU A N 1
ATOM 765 C CA . GLU A 1 96 ? 4.307 1.990 -16.797 1.00 98.62 96 GLU A CA 1
ATOM 766 C C . GLU A 1 96 ? 5.629 1.355 -17.237 1.00 98.62 96 GLU A C 1
ATOM 768 O O . GLU A 1 96 ? 6.197 1.735 -18.264 1.00 98.62 96 GLU A O 1
ATOM 773 N N . VAL A 1 97 ? 6.083 0.313 -16.532 1.00 98.56 97 VAL A N 1
ATOM 774 C CA . VAL A 1 97 ? 7.302 -0.423 -16.898 1.00 98.56 97 VAL A CA 1
ATOM 775 C C . VAL A 1 97 ? 7.184 -1.030 -18.297 1.00 98.56 97 VAL A C 1
ATOM 777 O O . VAL A 1 97 ? 8.132 -0.972 -19.082 1.00 98.56 97 VAL A O 1
ATOM 780 N N . HIS A 1 98 ? 6.032 -1.603 -18.654 1.00 98.44 98 HIS A N 1
ATOM 781 C CA . HIS A 1 98 ? 5.838 -2.177 -19.986 1.00 98.44 98 HIS A CA 1
ATOM 782 C C . HIS A 1 98 ? 5.860 -1.112 -21.095 1.00 98.44 98 HIS A C 1
ATOM 784 O O . HIS A 1 98 ? 6.438 -1.335 -22.167 1.00 98.44 98 HIS A O 1
ATOM 790 N N . ALA A 1 99 ? 5.279 0.059 -20.832 1.00 98.50 99 ALA A N 1
ATOM 791 C CA . ALA A 1 99 ? 5.309 1.196 -21.741 1.00 98.50 99 ALA A CA 1
ATOM 792 C C . ALA A 1 99 ? 6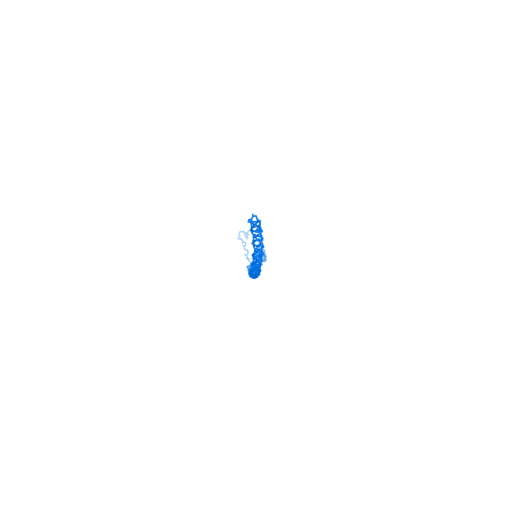.738 1.732 -21.928 1.00 98.50 99 ALA A C 1
ATOM 794 O O . ALA A 1 99 ? 7.158 1.987 -23.062 1.00 98.50 99 ALA A O 1
ATOM 795 N N . GLU A 1 100 ? 7.517 1.849 -20.849 1.00 98.62 100 GLU A N 1
ATOM 796 C CA . GLU A 1 100 ? 8.920 2.269 -20.924 1.00 98.62 100 GLU A CA 1
ATOM 797 C C . GLU A 1 100 ? 9.792 1.273 -21.692 1.00 98.62 100 GLU A C 1
ATOM 799 O O . GLU A 1 100 ? 10.577 1.686 -22.553 1.00 98.62 100 GLU A O 1
ATOM 804 N N . LEU A 1 101 ? 9.620 -0.032 -21.453 1.00 98.50 101 LEU A N 1
ATOM 805 C CA . LEU A 1 101 ? 10.314 -1.080 -22.208 1.00 98.50 101 LEU A CA 1
ATOM 806 C C . LEU A 1 101 ? 9.984 -0.999 -23.704 1.00 98.50 101 LEU A C 1
ATOM 808 O O . LEU A 1 101 ? 10.893 -0.985 -24.533 1.00 98.50 101 LEU A O 1
ATOM 812 N N . SER A 1 102 ? 8.706 -0.835 -24.055 1.00 98.38 102 SER A N 1
ATOM 813 C CA . SER A 1 102 ? 8.269 -0.697 -25.453 1.00 98.38 102 SER A CA 1
ATOM 814 C C . SER A 1 102 ? 8.863 0.549 -26.124 1.00 98.38 102 SER A C 1
ATOM 816 O O . SER A 1 102 ? 9.308 0.514 -27.275 1.00 98.38 102 SER A O 1
ATOM 818 N N . LYS A 1 103 ? 8.927 1.668 -25.392 1.00 98.56 103 LYS A N 1
ATOM 819 C CA . LYS A 1 103 ? 9.566 2.903 -25.863 1.00 98.56 103 LYS A CA 1
ATOM 820 C C . LYS A 1 103 ? 11.067 2.711 -26.082 1.00 98.56 103 LYS A C 1
ATOM 822 O O . LYS A 1 103 ? 11.618 3.251 -27.043 1.00 98.56 103 LYS A O 1
ATOM 827 N N . MET A 1 104 ? 11.734 1.959 -25.210 1.00 98.56 104 MET A N 1
ATOM 828 C CA . MET A 1 104 ? 13.151 1.634 -25.354 1.00 98.56 104 MET A CA 1
ATOM 829 C C . MET A 1 104 ? 13.406 0.733 -26.567 1.00 98.56 104 MET A C 1
ATOM 831 O O . MET A 1 104 ? 14.312 1.032 -27.344 1.00 98.56 104 MET A O 1
ATOM 835 N N . ASP A 1 105 ? 12.580 -0.289 -26.798 1.00 98.62 105 ASP A N 1
ATOM 836 C CA . ASP A 1 105 ? 12.670 -1.141 -27.990 1.00 98.62 105 ASP A CA 1
ATOM 837 C C . ASP A 1 105 ? 12.509 -0.329 -29.280 1.00 98.62 105 ASP A C 1
ATOM 839 O O . ASP A 1 105 ? 13.306 -0.474 -30.213 1.00 98.62 105 ASP A O 1
ATOM 843 N N . SER A 1 106 ? 11.549 0.602 -29.313 1.00 98.38 106 SER A N 1
ATOM 844 C CA . SER A 1 106 ? 11.378 1.521 -30.443 1.00 98.38 106 SER A CA 1
ATOM 845 C C . SER A 1 106 ? 12.623 2.380 -30.679 1.00 98.38 106 SER A C 1
ATOM 847 O O . SER A 1 106 ? 13.050 2.538 -31.824 1.00 98.38 106 SER A O 1
ATOM 849 N N . LYS A 1 107 ? 13.234 2.924 -29.617 1.00 98.62 107 LYS A N 1
ATOM 850 C CA . LYS A 1 107 ? 14.480 3.702 -29.728 1.00 98.62 107 LYS A CA 1
ATOM 851 C C . LYS A 1 107 ? 15.642 2.848 -30.234 1.00 98.62 107 LYS A C 1
ATOM 853 O O . LYS A 1 107 ? 16.407 3.298 -31.081 1.00 98.62 107 LYS A O 1
ATOM 858 N N . ILE A 1 108 ? 15.765 1.606 -29.763 1.00 98.62 108 ILE A N 1
ATOM 859 C CA . ILE A 1 108 ? 16.791 0.665 -30.234 1.00 98.62 108 ILE A CA 1
ATOM 860 C C . ILE A 1 108 ? 16.595 0.353 -31.722 1.00 98.62 108 ILE A C 1
ATOM 862 O O . ILE A 1 108 ? 17.568 0.322 -32.477 1.00 98.62 108 ILE A O 1
ATOM 866 N N . MET A 1 109 ? 15.354 0.132 -32.164 1.00 98.38 109 MET A N 1
ATOM 867 C CA . MET A 1 109 ? 15.046 -0.083 -33.580 1.00 98.38 109 MET A CA 1
ATOM 868 C C . MET A 1 109 ? 15.409 1.132 -34.433 1.00 98.38 109 MET A C 1
ATOM 870 O O . MET A 1 109 ? 16.038 0.966 -35.479 1.00 98.38 109 MET A O 1
ATOM 874 N N . GLN A 1 110 ? 15.073 2.335 -33.965 1.00 98.56 110 GLN A N 1
ATOM 875 C CA . GLN A 1 110 ? 15.429 3.580 -34.638 1.00 98.56 110 GLN A CA 1
ATOM 876 C C . GLN A 1 110 ? 16.952 3.728 -34.768 1.00 98.56 110 GLN A C 1
ATOM 878 O O . GLN A 1 110 ? 17.448 3.880 -35.882 1.00 98.56 110 GLN A O 1
ATOM 883 N N . PHE A 1 111 ? 17.708 3.571 -33.677 1.00 98.56 111 PHE A N 1
ATOM 884 C CA . PHE A 1 111 ? 19.172 3.652 -33.726 1.00 98.56 111 PHE A CA 1
ATOM 885 C C . PHE A 1 111 ? 19.801 2.594 -34.637 1.00 98.56 111 PHE A C 1
ATOM 887 O O . PHE A 1 111 ? 20.763 2.877 -35.347 1.00 98.56 111 PHE A O 1
ATOM 894 N N . ARG A 1 112 ? 19.260 1.369 -34.675 1.00 98.62 112 ARG A N 1
ATOM 895 C CA . ARG A 1 112 ? 19.727 0.342 -35.623 1.00 98.62 112 ARG A CA 1
ATOM 896 C C . ARG A 1 112 ? 19.479 0.742 -37.077 1.00 98.62 112 ARG A C 1
ATOM 898 O O . ARG A 1 112 ? 20.318 0.445 -37.927 1.00 98.62 112 ARG A O 1
ATOM 905 N N . ALA A 1 113 ? 18.343 1.373 -37.370 1.00 98.38 113 ALA A N 1
ATOM 906 C CA . ALA A 1 113 ? 18.029 1.858 -38.709 1.00 98.38 113 ALA A CA 1
ATOM 907 C C . ALA A 1 113 ? 18.963 3.006 -39.120 1.00 98.38 113 ALA A C 1
ATOM 909 O O . ALA A 1 113 ? 19.532 2.950 -40.210 1.00 98.38 113 ALA A O 1
ATOM 910 N N . GLU A 1 114 ? 19.183 3.973 -38.227 1.00 98.56 114 GLU A N 1
ATOM 911 C CA . GLU A 1 114 ? 20.116 5.091 -38.423 1.00 98.56 114 GLU A CA 1
ATOM 912 C C . GLU A 1 114 ? 21.541 4.581 -38.684 1.00 98.56 114 GLU A C 1
ATOM 914 O O . GLU A 1 114 ? 22.116 4.879 -39.726 1.00 98.56 114 GLU A O 1
ATOM 919 N N . LEU A 1 115 ? 22.067 3.676 -37.847 1.00 98.50 115 LEU A N 1
ATOM 920 C CA . LEU A 1 115 ? 23.400 3.089 -38.055 1.00 98.50 115 LEU A CA 1
ATOM 921 C C . LEU A 1 115 ? 23.526 2.316 -39.375 1.00 98.50 115 LEU A C 1
ATOM 923 O O . LEU A 1 115 ? 24.584 2.315 -40.010 1.00 98.50 115 LEU A O 1
ATOM 927 N N . LYS A 1 116 ? 22.463 1.625 -39.803 1.00 98.56 116 LYS A N 1
ATOM 928 C CA . LYS A 1 116 ? 22.455 0.924 -41.094 1.00 98.56 116 LYS A CA 1
ATOM 929 C C . LYS A 1 116 ? 22.504 1.917 -42.256 1.00 98.56 116 LYS A C 1
ATOM 931 O O . LYS A 1 116 ? 23.207 1.651 -43.232 1.00 98.56 116 LYS A O 1
ATOM 936 N N . GLN A 1 117 ? 21.773 3.024 -42.145 1.00 98.44 117 GLN A N 1
ATOM 937 C CA . GLN A 1 117 ? 21.766 4.091 -43.138 1.00 98.44 117 GLN A CA 1
ATOM 938 C C . GLN A 1 117 ? 23.131 4.777 -43.214 1.00 98.44 117 GLN A C 1
ATOM 940 O O . GLN A 1 117 ? 23.682 4.892 -44.306 1.00 98.44 117 GLN A O 1
ATOM 945 N N . ASP A 1 118 ? 23.721 5.135 -42.075 1.00 98.56 118 ASP A N 1
ATOM 946 C CA . ASP A 1 118 ? 25.040 5.770 -42.016 1.00 98.56 118 ASP A CA 1
ATOM 947 C C . ASP A 1 118 ? 26.123 4.874 -42.621 1.00 98.56 118 ASP A C 1
ATOM 949 O O . ASP A 1 118 ? 26.934 5.325 -43.425 1.00 98.56 118 ASP A O 1
ATOM 953 N N . ASN A 1 119 ? 26.098 3.569 -42.334 1.00 98.56 119 ASN A N 1
ATOM 954 C CA . ASN A 1 119 ? 27.026 2.617 -42.949 1.00 98.56 119 ASN A CA 1
ATOM 955 C C . ASN A 1 119 ? 26.829 2.511 -44.476 1.00 98.56 119 ASN A C 1
ATOM 957 O O . ASN A 1 119 ? 27.798 2.367 -45.223 1.00 98.56 119 ASN A O 1
ATOM 961 N N . ALA A 1 120 ? 25.587 2.585 -44.968 1.00 98.38 120 ALA A N 1
ATOM 962 C CA . ALA A 1 120 ? 25.315 2.606 -46.406 1.00 98.38 120 ALA A CA 1
ATOM 963 C C . ALA A 1 120 ? 25.830 3.896 -47.065 1.00 98.38 120 ALA A C 1
ATOM 965 O O . ALA A 1 120 ? 26.464 3.821 -48.120 1.00 98.38 120 ALA A O 1
ATOM 966 N N . ASN A 1 121 ? 25.615 5.044 -46.417 1.00 98.38 121 ASN A N 1
ATOM 967 C CA . ASN A 1 121 ? 26.099 6.348 -46.866 1.00 98.38 121 ASN A CA 1
ATOM 968 C C . ASN A 1 121 ? 27.634 6.370 -46.922 1.00 98.38 121 ASN A C 1
ATOM 970 O O . ASN A 1 121 ? 28.195 6.628 -47.983 1.00 98.38 121 ASN A O 1
ATOM 974 N N . LEU A 1 122 ? 28.315 5.963 -45.844 1.00 98.56 122 LEU A N 1
ATOM 975 C CA . LEU A 1 122 ? 29.781 5.895 -45.784 1.00 98.56 122 LEU A CA 1
ATOM 976 C C . LEU A 1 122 ? 30.374 4.977 -46.863 1.00 98.56 122 LEU A C 1
ATOM 978 O O . LEU A 1 122 ? 31.393 5.297 -47.472 1.00 98.56 122 LEU A O 1
ATOM 982 N N . LYS A 1 123 ? 29.738 3.832 -47.146 1.00 98.50 123 LYS A N 1
ATOM 983 C CA . LYS A 1 123 ? 30.167 2.951 -48.247 1.00 98.50 123 LYS A CA 1
ATOM 984 C C . LYS A 1 123 ? 30.009 3.608 -49.617 1.00 98.50 123 LYS A C 1
ATOM 986 O O . LYS A 1 123 ? 30.840 3.366 -50.494 1.00 98.50 123 LYS A O 1
ATOM 991 N N . ALA A 1 124 ? 28.941 4.377 -49.821 1.00 98.25 124 ALA A N 1
ATO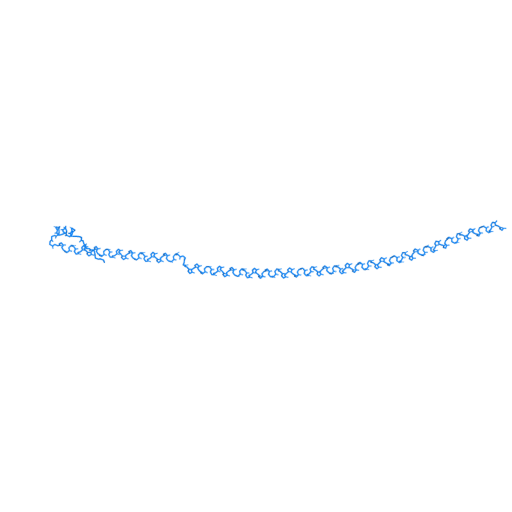M 992 C CA . ALA A 1 124 ? 28.705 5.093 -51.069 1.00 98.25 124 ALA A CA 1
ATOM 993 C C . ALA A 1 124 ? 29.726 6.223 -51.260 1.00 98.25 124 ALA A C 1
ATOM 995 O O . ALA A 1 124 ? 30.347 6.288 -52.320 1.00 98.25 124 ALA A O 1
ATOM 996 N N . GLU A 1 125 ? 29.956 7.030 -50.222 1.00 98.31 125 GLU A N 1
ATOM 997 C CA . GLU A 1 125 ? 30.966 8.096 -50.201 1.00 98.31 125 GLU A CA 1
ATOM 998 C C . GLU A 1 125 ? 32.364 7.543 -50.484 1.00 98.31 125 GLU A C 1
ATOM 1000 O O . GLU A 1 125 ? 33.028 7.989 -51.416 1.00 98.31 125 GLU A O 1
ATOM 1005 N N . LEU A 1 126 ? 32.775 6.479 -49.787 1.00 98.38 126 LEU A N 1
ATOM 1006 C CA . LEU A 1 126 ? 34.081 5.856 -50.012 1.00 98.38 126 LEU A CA 1
ATOM 1007 C C . LEU A 1 126 ? 34.235 5.331 -51.448 1.00 98.38 126 LEU A C 1
ATOM 1009 O O . LEU A 1 126 ? 35.305 5.434 -52.049 1.00 98.38 126 LEU A O 1
ATOM 1013 N N . LYS A 1 127 ? 33.174 4.750 -52.021 1.00 98.19 127 LYS A N 1
ATOM 1014 C CA . LYS A 1 127 ? 33.195 4.273 -53.410 1.00 98.19 127 LYS A CA 1
ATOM 1015 C C . LYS A 1 127 ? 33.355 5.433 -54.397 1.00 98.19 127 LYS A C 1
ATOM 1017 O O . LYS A 1 127 ? 34.087 5.276 -55.378 1.00 98.19 127 LYS A O 1
ATOM 1022 N N . ASP A 1 128 ? 32.683 6.553 -54.149 1.00 98.25 128 ASP A N 1
ATOM 1023 C CA . ASP A 1 128 ? 32.780 7.766 -54.961 1.00 98.25 128 ASP A CA 1
ATOM 1024 C C . ASP A 1 128 ? 34.180 8.395 -54.870 1.00 98.25 128 ASP A C 1
ATOM 1026 O O . ASP A 1 128 ? 34.811 8.652 -55.896 1.00 98.25 128 ASP A O 1
ATOM 1030 N N . ASP A 1 129 ? 34.737 8.518 -53.665 1.00 98.31 129 ASP A N 1
ATOM 1031 C CA . ASP A 1 129 ? 36.093 9.037 -53.444 1.00 98.31 129 ASP A CA 1
ATOM 1032 C C . ASP A 1 129 ? 37.171 8.165 -54.098 1.00 98.31 129 ASP A C 1
ATOM 1034 O O . ASP A 1 129 ? 38.123 8.679 -54.696 1.00 98.31 129 ASP A O 1
ATOM 1038 N N . ILE A 1 130 ? 37.006 6.838 -54.072 1.00 98.31 130 ILE A N 1
ATOM 1039 C CA . ILE A 1 130 ? 37.882 5.914 -54.804 1.00 98.31 130 ILE A CA 1
ATOM 1040 C C . ILE A 1 130 ? 37.754 6.130 -56.317 1.00 98.31 130 ILE A C 1
ATOM 1042 O O . ILE A 1 130 ? 38.762 6.095 -57.026 1.00 98.31 130 ILE A O 1
ATOM 1046 N N . ALA A 1 131 ? 36.542 6.333 -56.841 1.00 97.94 131 ALA A N 1
ATOM 1047 C CA . ALA A 1 131 ? 36.329 6.565 -58.268 1.00 97.94 131 ALA A CA 1
ATOM 1048 C C . ALA A 1 131 ? 36.970 7.883 -58.728 1.00 97.94 131 ALA A C 1
ATOM 1050 O O . ALA A 1 131 ? 37.700 7.886 -59.724 1.00 97.94 131 ALA A O 1
ATOM 1051 N N . LYS A 1 132 ? 36.776 8.969 -57.970 1.00 97.88 132 LYS A N 1
ATOM 1052 C CA . LYS A 1 132 ? 37.438 10.263 -58.199 1.00 97.88 132 LYS A CA 1
ATOM 1053 C C . LYS A 1 132 ? 38.957 10.121 -58.167 1.00 97.88 132 LYS A C 1
ATOM 1055 O O . LYS A 1 132 ? 39.625 10.486 -59.131 1.00 97.88 132 LYS A O 1
ATOM 1060 N N . SER A 1 133 ? 39.490 9.473 -57.130 1.00 98.06 133 SER A N 1
ATOM 1061 C CA . SER A 1 133 ? 40.931 9.225 -56.993 1.00 98.06 133 SER A CA 1
ATOM 1062 C C . SER A 1 133 ? 41.502 8.436 -58.177 1.00 98.06 133 SER A C 1
ATOM 1064 O O . SER A 1 133 ? 42.565 8.775 -58.692 1.00 98.06 133 SER A O 1
ATOM 1066 N N . LYS A 1 134 ? 40.791 7.408 -58.670 1.00 97.56 134 LYS A N 1
ATOM 1067 C CA . LYS A 1 134 ? 41.198 6.654 -59.872 1.00 97.56 134 LYS A CA 1
ATOM 1068 C C . LYS A 1 134 ? 41.262 7.541 -61.116 1.00 97.56 134 LYS A C 1
ATOM 1070 O O . LYS A 1 134 ? 42.218 7.436 -61.881 1.00 97.56 134 LYS A O 1
ATOM 1075 N N . VAL A 1 135 ? 40.264 8.403 -61.321 1.00 98.00 135 VAL A N 1
ATOM 1076 C CA . VAL A 1 135 ? 40.240 9.356 -62.443 1.00 98.00 135 VAL A CA 1
ATOM 1077 C C . VAL A 1 135 ? 41.411 10.330 -62.352 1.00 98.00 135 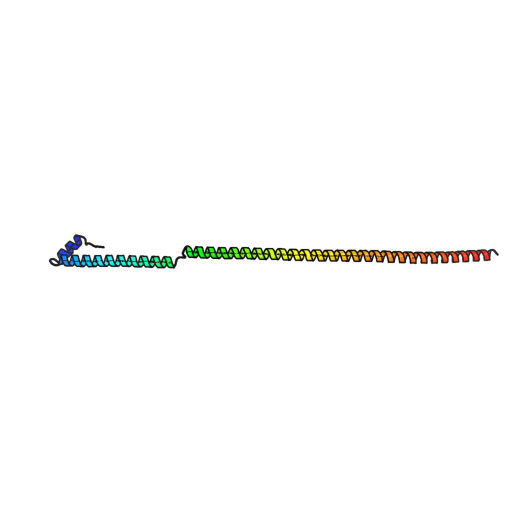VAL A C 1
ATOM 1079 O O . VAL A 1 135 ? 42.082 10.575 -63.354 1.00 98.00 135 VAL A O 1
ATOM 1082 N N . ASP A 1 136 ? 41.690 10.857 -61.164 1.00 97.81 136 ASP A N 1
ATOM 1083 C CA . ASP A 1 136 ? 42.780 11.809 -60.975 1.00 97.81 136 ASP A CA 1
ATOM 1084 C C . ASP A 1 136 ? 44.152 11.160 -61.178 1.00 97.81 136 ASP A C 1
ATOM 1086 O O . ASP A 1 136 ? 44.999 11.741 -61.855 1.00 97.81 136 ASP A O 1
ATOM 1090 N N . ILE A 1 137 ? 44.355 9.920 -60.718 1.00 98.00 137 ILE A N 1
ATOM 1091 C CA . ILE A 1 137 ? 45.571 9.149 -61.024 1.00 98.00 137 ILE A CA 1
ATOM 1092 C C . ILE A 1 137 ? 45.744 8.984 -62.538 1.00 98.00 137 ILE A C 1
ATOM 1094 O O . ILE A 1 137 ? 46.838 9.209 -63.052 1.00 98.00 137 ILE A O 1
ATOM 1098 N N . ILE A 1 138 ? 44.680 8.640 -63.273 1.00 97.38 138 ILE A N 1
ATOM 1099 C CA . ILE A 1 138 ? 44.739 8.516 -64.737 1.00 97.38 138 ILE A CA 1
ATOM 1100 C C . ILE A 1 138 ? 45.155 9.847 -65.377 1.00 97.38 138 ILE A C 1
ATOM 1102 O O . ILE A 1 138 ? 46.055 9.857 -66.219 1.00 97.38 138 ILE A O 1
ATOM 1106 N N . LYS A 1 139 ? 44.558 10.972 -64.959 1.00 96.88 139 LYS A N 1
ATOM 1107 C CA . LYS A 1 139 ? 44.938 12.308 -65.451 1.00 96.88 139 LYS A CA 1
ATOM 1108 C C . LYS A 1 139 ? 46.425 12.595 -65.214 1.00 96.88 139 LYS A C 1
ATOM 1110 O O . LYS A 1 139 ? 47.105 13.036 -66.139 1.00 96.88 139 LYS A O 1
ATOM 1115 N N . TRP A 1 140 ? 46.939 12.308 -64.015 1.00 97.31 140 TRP A N 1
ATOM 1116 C CA . TRP A 1 140 ? 48.357 12.487 -63.684 1.00 97.31 140 TRP A CA 1
ATOM 1117 C C . TRP A 1 140 ? 49.279 11.597 -64.523 1.00 97.31 140 TRP A C 1
ATOM 1119 O O . TRP A 1 140 ? 50.291 12.081 -65.031 1.00 97.31 140 TRP A O 1
ATOM 1129 N N . VAL A 1 141 ? 48.921 10.324 -64.727 1.00 96.94 141 VAL A N 1
ATOM 1130 C CA . VAL A 1 141 ? 49.693 9.397 -65.569 1.00 96.94 141 VAL A CA 1
ATOM 1131 C C . VAL A 1 141 ? 49.766 9.906 -67.007 1.00 96.94 141 VAL A C 1
ATOM 1133 O O . VAL A 1 141 ? 50.862 9.980 -67.557 1.00 96.94 141 VAL A O 1
ATOM 1136 N N . PHE A 1 142 ? 48.644 10.316 -67.608 1.00 96.12 142 PHE A N 1
ATOM 1137 C CA . PHE A 1 142 ? 48.652 10.892 -68.957 1.00 96.12 142 PHE A CA 1
ATOM 1138 C C . PHE A 1 142 ? 49.488 12.171 -69.031 1.00 96.12 142 PHE A C 1
ATOM 1140 O O . PHE A 1 142 ? 50.294 12.309 -69.949 1.00 96.12 142 PHE A O 1
ATOM 1147 N N . GLY A 1 143 ? 49.355 13.075 -68.056 1.00 95.94 143 GLY A N 1
ATOM 1148 C CA . GLY A 1 143 ? 50.171 14.289 -67.986 1.00 95.94 143 GLY A CA 1
ATOM 1149 C C . GLY A 1 143 ? 51.674 13.989 -67.986 1.00 95.94 143 GLY A C 1
ATOM 1150 O O . GLY A 1 143 ? 52.429 14.608 -68.737 1.00 95.94 143 GLY A O 1
ATOM 1151 N N . LEU A 1 144 ? 52.101 12.984 -67.217 1.00 97.06 144 LEU A N 1
ATOM 1152 C CA . LEU A 1 144 ? 53.494 12.541 -67.187 1.00 97.06 144 LEU A CA 1
ATOM 1153 C C . LEU A 1 144 ? 53.940 11.918 -68.519 1.00 97.06 144 LEU A C 1
ATOM 1155 O O . LEU A 1 144 ? 55.035 12.226 -68.980 1.00 97.06 144 LEU A O 1
ATOM 1159 N N . GLN A 1 145 ? 53.103 11.098 -69.167 1.00 94.50 145 GLN A N 1
ATOM 1160 C CA . GLN A 1 145 ? 53.420 10.516 -70.482 1.00 94.50 145 GLN A CA 1
ATOM 1161 C C . GLN A 1 145 ? 53.603 11.592 -71.566 1.00 94.50 145 GLN A C 1
ATOM 1163 O O . GLN A 1 145 ? 54.509 11.501 -72.389 1.00 94.50 145 GLN A O 1
ATOM 1168 N N . PHE A 1 146 ? 52.789 12.650 -71.566 1.00 95.00 146 PHE A N 1
ATOM 1169 C CA . PHE A 1 146 ? 52.991 13.767 -72.496 1.00 95.00 146 PHE A CA 1
ATOM 1170 C C . PHE A 1 146 ? 54.281 14.542 -72.203 1.00 95.00 146 PHE A C 1
ATOM 1172 O O . PHE A 1 146 ? 54.985 14.927 -73.137 1.00 95.00 146 PHE A O 1
ATOM 1179 N N . ALA A 1 147 ? 54.625 14.736 -70.927 1.00 95.44 147 ALA A N 1
ATOM 1180 C CA . ALA A 1 147 ? 55.876 15.385 -70.545 1.00 95.44 147 ALA A CA 1
ATOM 1181 C C . ALA A 1 147 ? 57.105 14.576 -71.001 1.00 95.44 147 ALA A C 1
ATOM 1183 O O . ALA A 1 147 ? 58.043 15.147 -71.560 1.00 95.44 147 ALA A O 1
ATOM 1184 N N . THR A 1 148 ? 57.097 13.248 -70.832 1.00 92.56 148 THR A N 1
ATOM 1185 C CA . THR A 1 148 ? 58.190 12.381 -71.306 1.00 92.56 148 THR A CA 1
ATOM 1186 C C . THR A 1 148 ? 58.280 12.350 -72.832 1.00 92.56 148 THR A C 1
ATOM 1188 O O . THR A 1 148 ? 59.384 12.433 -73.368 1.00 92.56 148 THR A O 1
ATOM 1191 N N . LEU A 1 149 ? 57.149 12.315 -73.549 1.00 95.75 149 LEU A N 1
ATOM 1192 C CA . LEU A 1 149 ? 57.126 12.414 -75.014 1.00 95.75 149 LEU A CA 1
ATOM 1193 C C . LEU A 1 149 ? 57.721 13.738 -75.516 1.00 95.75 149 LEU A C 1
ATOM 1195 O O . LEU A 1 149 ? 58.506 13.734 -76.465 1.00 95.75 149 LEU A O 1
ATOM 1199 N N . ALA A 1 150 ? 57.401 14.860 -74.867 1.00 94.88 150 ALA A N 1
ATOM 1200 C CA . ALA A 1 150 ? 57.965 16.165 -75.209 1.00 94.88 150 ALA A CA 1
ATOM 1201 C C . ALA A 1 150 ? 59.492 16.208 -75.008 1.00 94.88 150 ALA A C 1
ATOM 1203 O O . ALA A 1 150 ? 60.211 16.731 -75.862 1.00 94.88 150 ALA A O 1
ATOM 1204 N N . LEU A 1 151 ? 59.997 15.607 -73.923 1.00 95.38 151 LEU A N 1
ATOM 1205 C CA . LEU A 1 151 ? 61.437 15.474 -73.677 1.00 95.38 151 LEU A CA 1
ATOM 1206 C C . LEU A 1 151 ? 62.133 14.635 -74.761 1.00 95.38 151 LEU A C 1
ATOM 1208 O O . LEU A 1 151 ? 63.175 15.044 -75.271 1.00 95.38 151 LEU A O 1
ATOM 1212 N N . ILE A 1 152 ? 61.552 13.493 -75.152 1.00 94.69 152 ILE A N 1
ATOM 1213 C CA . ILE A 1 152 ? 62.094 12.628 -76.216 1.00 94.69 152 ILE A CA 1
ATOM 1214 C C . ILE A 1 152 ? 62.135 13.367 -77.558 1.00 94.69 152 ILE A C 1
ATOM 1216 O O . ILE A 1 152 ? 63.160 13.344 -78.239 1.00 94.69 152 ILE A O 1
ATOM 1220 N N . ALA A 1 153 ? 61.054 14.056 -77.929 1.00 94.44 153 ALA A N 1
ATOM 1221 C CA . ALA A 1 153 ? 60.999 14.837 -79.164 1.00 94.44 153 ALA A CA 1
ATOM 1222 C C . ALA A 1 153 ? 62.059 15.953 -79.190 1.00 94.44 153 ALA A C 1
ATOM 1224 O O . ALA A 1 153 ? 62.707 16.171 -80.215 1.00 94.44 153 ALA A O 1
ATOM 1225 N N . GLY A 1 154 ? 62.276 16.625 -78.054 1.00 94.62 154 GLY A N 1
ATOM 1226 C CA . GLY A 1 154 ? 63.349 17.606 -77.893 1.00 94.62 154 GLY A CA 1
ATOM 1227 C C . GLY A 1 154 ? 64.742 17.001 -78.088 1.00 94.62 154 GLY A C 1
ATOM 1228 O O . GLY A 1 154 ? 65.551 17.572 -78.818 1.00 94.62 154 GLY A O 1
ATOM 1229 N N . MET A 1 155 ? 65.010 15.829 -77.501 1.00 93.94 155 MET A N 1
ATOM 1230 C CA . MET A 1 155 ? 66.284 15.116 -77.679 1.00 93.94 155 MET A CA 1
ATOM 1231 C C . MET A 1 155 ? 66.519 14.685 -79.130 1.00 93.94 155 MET A C 1
ATOM 1233 O O . MET A 1 155 ? 67.607 14.905 -79.654 1.00 93.94 155 MET A O 1
ATOM 1237 N N . LEU A 1 156 ? 65.506 14.130 -79.803 1.00 93.50 156 LEU A N 1
ATOM 1238 C CA . LEU A 1 156 ? 65.607 13.734 -81.213 1.00 93.50 156 LEU A CA 1
ATOM 1239 C C . LEU A 1 156 ? 65.938 14.925 -82.119 1.00 93.50 156 LEU A C 1
ATOM 1241 O O . LEU A 1 156 ? 66.770 14.801 -83.011 1.00 93.50 156 LEU A O 1
ATOM 1245 N N . LYS A 1 157 ? 65.332 16.091 -81.863 1.00 93.06 157 LYS A N 1
ATOM 1246 C CA . LYS A 1 157 ? 65.607 17.321 -82.616 1.00 93.06 157 LYS A CA 1
ATOM 1247 C C . LYS A 1 157 ? 67.034 17.844 -82.421 1.00 93.06 157 LYS A C 1
ATOM 1249 O O . LYS A 1 157 ? 67.540 18.507 -83.311 1.00 93.06 157 LYS A O 1
ATOM 1254 N N . LEU A 1 158 ? 67.665 17.584 -81.275 1.00 91.38 158 LEU A N 1
ATOM 1255 C CA . LEU A 1 158 ? 69.068 17.947 -81.034 1.00 91.38 158 LEU A CA 1
ATOM 1256 C C . LEU A 1 158 ? 70.061 16.997 -81.723 1.00 91.38 158 LEU A C 1
ATOM 1258 O O . LEU A 1 158 ? 71.223 17.358 -81.878 1.00 91.38 158 LEU A O 1
ATOM 1262 N N . MET A 1 159 ? 69.628 15.785 -82.085 1.00 89.19 159 MET A N 1
ATOM 1263 C CA . MET A 1 159 ? 70.467 14.759 -82.718 1.00 89.19 159 MET A CA 1
ATOM 1264 C C . MET A 1 159 ? 70.403 14.753 -84.256 1.00 89.19 159 MET A C 1
ATOM 1266 O O . MET A 1 159 ? 71.234 14.092 -84.876 1.00 89.19 159 MET A O 1
ATOM 1270 N N . LEU A 1 160 ? 69.428 15.445 -84.854 1.00 78.94 160 LEU A N 1
ATOM 1271 C CA . LEU A 1 160 ? 69.261 15.640 -86.302 1.00 78.94 160 LEU A CA 1
ATOM 1272 C C . LEU A 1 160 ? 69.845 16.987 -86.737 1.00 78.94 160 LEU A C 1
ATOM 1274 O O . LEU A 1 160 ? 70.476 17.016 -87.815 1.00 78.94 160 LEU A O 1
#